Protein AF-A0A7R9T8A8-F1 (afdb_monomer_lite)

Foldseek 3Di:
DAEDEDQDQAQADAQPCVVPPPVVVVVVVVLVVQLVDDPSNLVVLVVVVVVVLVCLVVCVPPVQFDPVVSVVSVVLVVDPCSSVVVSVVVVVSPNRPRNVVCLVVLLVPVQVVLHAYEYEAECAEPPCHPVRSVSVQVSSVVSRNPHYHYHYHDHDYSCQCRRPPPCSNVVVVVRD

Structure (mmCIF, N/CA/C/O backbone):
data_AF-A0A7R9T8A8-F1
#
_entry.id   AF-A0A7R9T8A8-F1
#
loop_
_atom_site.group_PDB
_atom_site.id
_atom_site.type_symbol
_atom_site.label_atom_id
_atom_site.label_alt_id
_atom_site.label_comp_id
_atom_site.label_asym_id
_atom_site.label_entity_id
_atom_site.label_seq_id
_atom_site.pdbx_PDB_ins_code
_atom_site.Cartn_x
_atom_site.Cartn_y
_atom_site.Cartn_z
_atom_site.occupancy
_atom_site.B_iso_or_equiv
_atom_site.auth_seq_id
_atom_site.auth_comp_id
_atom_site.auth_asym_id
_atom_site.auth_atom_id
_atom_site.pdbx_PDB_model_num
ATOM 1 N N . PRO A 1 1 ? -17.158 16.730 3.093 1.00 48.12 1 PRO A N 1
ATOM 2 C CA . PRO A 1 1 ? -16.837 15.325 3.431 1.00 48.12 1 PRO A CA 1
ATOM 3 C C . PRO A 1 1 ? -15.677 14.851 2.553 1.00 48.12 1 PRO A C 1
ATOM 5 O O . PRO A 1 1 ? -15.810 14.826 1.334 1.00 48.12 1 PRO A O 1
ATOM 8 N N . THR A 1 2 ? -14.523 14.595 3.163 1.00 48.62 2 THR A N 1
ATOM 9 C CA . THR A 1 2 ? -13.331 14.115 2.453 1.00 48.62 2 THR A CA 1
ATOM 10 C C . THR A 1 2 ? -13.493 12.624 2.177 1.00 48.62 2 THR A C 1
ATOM 12 O O . THR A 1 2 ? -13.907 11.882 3.069 1.00 48.62 2 THR A O 1
ATOM 15 N N . LEU A 1 3 ? -13.202 12.203 0.947 1.00 44.00 3 LEU A N 1
ATOM 16 C CA . LEU A 1 3 ? -13.077 10.797 0.585 1.00 44.00 3 LEU A CA 1
ATOM 17 C C . LEU A 1 3 ? -11.621 10.382 0.803 1.00 44.00 3 LEU A C 1
ATOM 19 O O . LEU A 1 3 ? -10.720 10.975 0.211 1.00 44.00 3 LEU A O 1
ATOM 23 N N . ALA A 1 4 ? -11.387 9.401 1.669 1.00 50.34 4 ALA A N 1
ATOM 24 C CA . ALA A 1 4 ? -10.078 8.784 1.824 1.00 50.34 4 ALA A CA 1
ATOM 25 C C . ALA A 1 4 ? -10.055 7.462 1.050 1.00 50.34 4 ALA A C 1
ATOM 27 O O . ALA A 1 4 ? -10.827 6.546 1.343 1.00 50.34 4 ALA A O 1
ATOM 28 N N . LEU A 1 5 ? -9.165 7.380 0.063 1.00 43.91 5 LEU A N 1
ATOM 29 C CA . LEU A 1 5 ? -8.913 6.168 -0.705 1.00 43.91 5 LEU A CA 1
ATOM 30 C C . LEU A 1 5 ? -7.753 5.422 -0.065 1.00 43.91 5 LEU A C 1
ATOM 32 O O . LEU A 1 5 ? -6.646 5.955 0.027 1.00 43.91 5 LEU A O 1
ATOM 36 N N . VAL A 1 6 ? -8.004 4.192 0.377 1.00 50.72 6 VAL A N 1
ATOM 37 C CA . VAL A 1 6 ? -6.952 3.330 0.914 1.00 50.72 6 VAL A CA 1
ATOM 38 C C . VAL A 1 6 ? -6.742 2.170 -0.049 1.00 50.72 6 VAL A C 1
ATOM 40 O O . VAL A 1 6 ? -7.405 1.140 0.040 1.00 50.72 6 VAL A O 1
ATOM 43 N N . ALA A 1 7 ? -5.825 2.371 -0.996 1.00 36.84 7 ALA A N 1
ATOM 44 C CA . ALA A 1 7 ? -5.238 1.304 -1.801 1.00 36.84 7 ALA A CA 1
ATOM 45 C C . ALA A 1 7 ? -4.016 0.747 -1.043 1.00 36.84 7 ALA A C 1
ATOM 47 O O . ALA A 1 7 ? -3.280 1.514 -0.415 1.00 36.84 7 ALA A O 1
ATOM 48 N N . PRO A 1 8 ? -3.854 -0.579 -0.968 1.00 40.50 8 PRO A N 1
ATOM 49 C CA . PRO A 1 8 ? -3.466 -1.212 0.283 1.00 40.50 8 PRO A CA 1
ATOM 50 C C . PRO A 1 8 ? -1.968 -1.105 0.590 1.00 40.50 8 PRO A C 1
ATOM 52 O O . PRO A 1 8 ? -1.112 -1.539 -0.172 1.00 40.50 8 PRO A O 1
ATOM 55 N N . ALA A 1 9 ? -1.671 -0.602 1.788 1.00 38.16 9 ALA A N 1
ATOM 56 C CA . ALA A 1 9 ? -0.440 -0.879 2.525 1.00 38.16 9 ALA A CA 1
ATOM 57 C C . ALA A 1 9 ? -0.650 -0.595 4.022 1.00 38.16 9 ALA A C 1
ATOM 59 O O . ALA A 1 9 ? 0.099 0.165 4.618 1.00 38.16 9 ALA A O 1
ATOM 60 N N . ILE A 1 10 ? -1.691 -1.152 4.649 1.00 43.31 10 ILE A N 1
ATOM 61 C CA . ILE A 1 10 ? -1.829 -1.092 6.112 1.00 43.31 10 ILE A CA 1
ATOM 62 C C . ILE A 1 10 ? -1.957 -2.522 6.624 1.00 43.31 10 ILE A C 1
ATOM 64 O O . ILE A 1 10 ? -2.911 -3.221 6.295 1.00 43.31 10 ILE A O 1
ATOM 68 N N . PHE A 1 11 ? -0.978 -2.972 7.410 1.00 42.91 11 PHE A N 1
ATOM 69 C CA . PHE A 1 11 ? -1.077 -4.242 8.126 1.00 42.91 11 PHE A CA 1
ATOM 70 C C . PHE A 1 11 ? -1.991 -4.051 9.332 1.00 42.91 11 PHE A C 1
ATOM 72 O O . PHE A 1 11 ? -1.687 -3.277 10.240 1.00 42.91 11 PHE A O 1
ATOM 79 N N . VAL A 1 12 ? -3.116 -4.759 9.327 1.00 42.53 12 VAL A N 1
ATOM 80 C CA . VAL A 1 12 ? -4.137 -4.677 10.369 1.00 42.53 12 VAL A CA 1
ATOM 81 C C . VAL A 1 12 ? -4.319 -6.069 10.968 1.00 42.53 12 VAL A C 1
ATOM 83 O O . VAL A 1 12 ? -5.179 -6.841 10.569 1.00 42.53 12 VAL A O 1
ATOM 86 N N . GLY A 1 13 ? -3.422 -6.432 11.881 1.00 40.88 13 GLY A N 1
ATOM 87 C CA . GLY A 1 13 ? -3.379 -7.742 12.535 1.00 40.88 13 GLY A CA 1
ATOM 88 C C . GLY A 1 13 ? -2.246 -7.800 13.560 1.00 40.88 13 GLY A C 1
ATOM 89 O O . GLY A 1 13 ? -1.424 -6.886 13.587 1.00 40.88 13 GLY A O 1
ATOM 90 N N . GLY A 1 14 ? -2.241 -8.829 14.421 1.00 49.09 14 GLY A N 1
ATOM 91 C CA . GLY A 1 14 ? -1.189 -9.080 15.425 1.00 49.09 14 GLY A CA 1
ATOM 92 C C . GLY A 1 14 ? 0.208 -9.257 14.814 1.00 49.09 14 GLY A C 1
ATOM 93 O O . GLY A 1 14 ? 0.378 -9.024 13.621 1.00 49.09 14 GLY A O 1
ATOM 94 N N . ASP A 1 15 ? 1.199 -9.656 15.626 1.00 52.56 15 ASP A N 1
ATOM 95 C CA . ASP A 1 15 ? 2.617 -9.706 15.220 1.00 52.56 15 ASP A CA 1
ATOM 96 C C . ASP A 1 15 ? 2.773 -10.209 13.768 1.00 52.56 15 ASP A C 1
ATOM 98 O O . ASP A 1 15 ? 2.433 -11.363 13.495 1.00 52.56 15 ASP A O 1
ATOM 102 N N . PRO A 1 16 ? 3.263 -9.378 12.823 1.00 51.53 16 PRO A N 1
ATOM 103 C CA . PRO A 1 16 ? 3.420 -9.768 11.420 1.00 51.53 16 PRO A CA 1
ATOM 104 C C . PRO A 1 16 ? 4.384 -10.953 11.225 1.00 51.53 16 PRO A C 1
ATOM 106 O O . PRO A 1 16 ? 4.531 -11.449 10.107 1.00 51.53 16 PRO A O 1
ATOM 109 N N . LEU A 1 17 ? 5.046 -11.408 12.294 1.00 49.66 17 LEU A N 1
ATOM 110 C CA . LEU A 1 17 ? 5.889 -12.598 12.348 1.00 49.66 17 LEU A CA 1
ATOM 111 C C . LEU A 1 17 ? 5.181 -13.850 12.892 1.00 49.66 17 LEU A C 1
ATOM 113 O O . LEU A 1 17 ? 5.748 -14.943 12.816 1.00 49.66 17 LEU A O 1
ATOM 117 N N . ALA A 1 18 ? 3.955 -13.739 13.406 1.00 46.62 18 ALA A N 1
ATOM 118 C CA . ALA A 1 18 ? 3.194 -14.878 13.903 1.00 46.62 18 ALA A CA 1
ATOM 119 C C . ALA A 1 18 ? 2.904 -15.872 12.761 1.00 46.62 18 ALA A C 1
ATOM 121 O O . ALA A 1 18 ? 2.245 -15.547 11.775 1.00 46.62 18 ALA A O 1
ATOM 122 N N . GLY A 1 19 ? 3.426 -17.098 12.877 1.00 53.50 19 GLY A N 1
ATOM 123 C CA . GLY A 1 19 ? 3.281 -18.146 11.855 1.00 53.50 19 GLY A CA 1
ATOM 124 C C . GLY A 1 19 ? 4.257 -18.043 10.675 1.00 53.50 19 GLY A C 1
ATOM 125 O O . GLY A 1 19 ? 4.188 -18.852 9.749 1.00 53.50 19 GLY A O 1
ATOM 126 N N . VAL A 1 20 ? 5.192 -17.089 10.698 1.00 53.59 20 VAL A N 1
ATOM 127 C CA . VAL A 1 20 ? 6.240 -16.961 9.684 1.00 53.59 20 VAL A CA 1
ATOM 128 C C . VAL A 1 20 ? 7.394 -17.928 10.000 1.00 53.59 20 VAL A C 1
ATOM 130 O O . VAL A 1 20 ? 7.886 -17.927 11.128 1.00 53.59 20 VAL A O 1
ATOM 133 N N . PRO A 1 21 ? 7.875 -18.740 9.032 1.00 56.84 21 PRO A N 1
ATOM 134 C CA . PRO A 1 21 ? 9.066 -19.568 9.220 1.00 56.84 21 PRO A CA 1
ATOM 135 C C . PRO A 1 21 ? 10.254 -18.758 9.756 1.00 56.84 21 PRO A C 1
ATOM 137 O O . PRO A 1 21 ? 10.474 -17.620 9.333 1.00 56.84 21 PRO A O 1
ATOM 140 N N . LEU A 1 22 ? 11.021 -19.337 10.686 1.00 54.59 22 LEU A N 1
ATOM 141 C CA . LEU A 1 22 ? 12.092 -18.646 11.421 1.00 54.59 22 LEU A CA 1
ATOM 142 C C . LEU A 1 22 ? 13.084 -17.923 10.495 1.00 54.59 22 LEU A C 1
ATOM 144 O O . LEU A 1 22 ? 13.511 -16.810 10.789 1.00 54.59 22 LEU A O 1
ATOM 148 N N . ASP A 1 23 ? 13.420 -18.511 9.349 1.00 46.75 23 ASP A N 1
ATOM 149 C CA . ASP A 1 23 ? 14.308 -17.909 8.355 1.00 46.75 23 ASP A CA 1
ATOM 150 C C . ASP A 1 23 ? 13.732 -16.614 7.757 1.00 46.75 23 ASP A C 1
ATOM 152 O O . ASP A 1 23 ? 14.460 -15.639 7.554 1.00 46.75 23 ASP A O 1
ATOM 156 N N . ARG A 1 24 ? 12.419 -16.566 7.514 1.00 49.81 24 ARG A N 1
ATOM 157 C CA . ARG A 1 24 ? 11.726 -15.378 7.007 1.00 49.81 24 ARG A CA 1
ATOM 158 C C . ARG A 1 24 ? 11.560 -14.330 8.111 1.00 49.81 24 ARG A C 1
ATOM 160 O O . ARG A 1 24 ? 11.742 -13.146 7.828 1.00 49.81 24 ARG A O 1
ATOM 167 N N . ALA A 1 25 ? 11.327 -14.746 9.357 1.00 51.44 25 ALA A N 1
ATOM 168 C CA . ALA A 1 25 ? 11.282 -13.844 10.508 1.00 51.44 25 ALA A CA 1
ATOM 169 C C . ALA A 1 25 ? 12.642 -13.173 10.771 1.00 51.44 25 ALA A C 1
ATOM 171 O O . ALA A 1 25 ? 12.713 -11.957 10.943 1.00 51.44 25 ALA A O 1
ATOM 172 N N . LEU A 1 26 ? 13.740 -13.933 10.696 1.00 50.34 26 LEU A N 1
ATOM 173 C CA . LEU A 1 26 ? 15.103 -13.408 10.826 1.00 50.34 26 LEU A CA 1
ATOM 174 C C . LEU A 1 26 ? 15.469 -12.456 9.683 1.00 50.34 26 LEU A C 1
ATOM 176 O O . LEU A 1 26 ? 16.054 -11.403 9.927 1.00 50.34 26 LEU A O 1
ATOM 180 N N . ARG A 1 27 ? 15.090 -12.774 8.437 1.00 57.38 27 ARG A N 1
ATOM 181 C CA . ARG A 1 27 ? 15.280 -11.866 7.289 1.00 57.38 27 ARG A CA 1
ATOM 182 C C . ARG A 1 27 ? 14.517 -10.557 7.465 1.00 5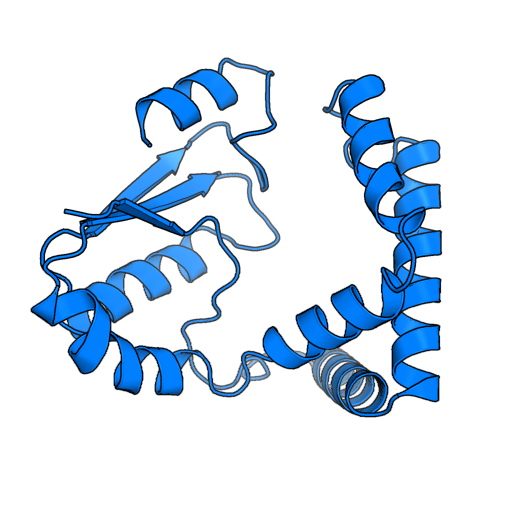7.38 27 ARG A C 1
ATOM 184 O O . ARG A 1 27 ? 15.045 -9.504 7.119 1.00 57.38 27 ARG A O 1
ATOM 191 N N . PHE A 1 28 ? 13.305 -10.614 8.010 1.00 64.44 28 PHE A N 1
ATOM 192 C CA . PHE A 1 28 ? 12.504 -9.427 8.286 1.00 64.44 28 PHE A CA 1
ATOM 193 C C . PHE A 1 28 ? 13.090 -8.588 9.430 1.00 64.44 28 PHE A C 1
ATOM 195 O O . PHE A 1 28 ? 13.222 -7.373 9.289 1.00 64.44 28 PHE A O 1
ATOM 202 N N . ALA A 1 29 ? 13.523 -9.222 10.524 1.00 61.69 29 ALA A N 1
ATOM 203 C CA . ALA A 1 29 ? 14.216 -8.549 11.622 1.00 61.69 29 ALA A CA 1
ATOM 204 C C . ALA A 1 29 ? 15.528 -7.894 11.154 1.00 61.69 29 ALA A C 1
ATOM 206 O O . ALA A 1 29 ? 15.809 -6.746 11.493 1.00 61.69 29 ALA A O 1
ATOM 207 N N . TRP A 1 30 ? 16.294 -8.588 10.309 1.00 64.56 30 TRP A N 1
ATOM 208 C CA . TRP A 1 30 ? 17.510 -8.060 9.695 1.00 64.56 30 TRP A CA 1
ATOM 209 C C . TRP A 1 30 ? 17.225 -6.874 8.771 1.00 64.56 30 TRP A C 1
ATOM 211 O O . TRP A 1 30 ? 17.886 -5.844 8.867 1.00 64.56 30 TRP A O 1
ATOM 221 N N . PHE A 1 31 ? 16.202 -6.978 7.920 1.00 73.44 31 PHE A N 1
ATOM 222 C CA . PHE A 1 31 ? 15.744 -5.862 7.094 1.00 73.44 31 PHE A CA 1
ATOM 223 C C . PHE A 1 31 ? 15.382 -4.647 7.958 1.00 73.44 31 PHE A C 1
ATOM 225 O O . PHE A 1 31 ? 15.866 -3.552 7.680 1.00 73.44 31 PHE A O 1
ATOM 232 N N . ARG A 1 32 ? 14.614 -4.845 9.041 1.00 72.12 32 ARG A N 1
ATOM 233 C CA . ARG A 1 32 ? 14.257 -3.785 9.999 1.00 72.12 32 ARG A CA 1
ATOM 234 C C . ARG A 1 32 ? 15.477 -3.130 10.637 1.00 72.12 32 ARG A C 1
ATOM 236 O O . ARG A 1 32 ? 15.544 -1.906 10.696 1.00 72.12 32 ARG A O 1
ATOM 243 N N . PHE A 1 33 ? 16.445 -3.932 11.072 1.00 69.94 33 PHE A N 1
ATOM 244 C CA . PHE A 1 33 ? 17.699 -3.429 11.624 1.00 69.94 33 PHE A CA 1
ATOM 245 C C . PHE A 1 33 ? 18.483 -2.591 10.605 1.00 69.94 33 PHE A C 1
ATOM 247 O 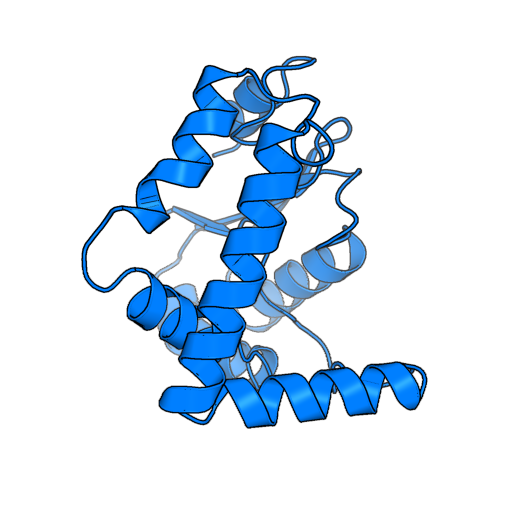O . PHE A 1 33 ? 19.036 -1.555 10.952 1.00 69.94 33 PHE A O 1
ATOM 254 N N . LEU A 1 34 ? 18.516 -3.005 9.337 1.00 67.50 34 LEU A N 1
ATOM 255 C CA . LEU A 1 34 ? 19.221 -2.257 8.300 1.00 67.50 34 LEU A CA 1
ATOM 256 C C . LEU A 1 34 ? 18.539 -0.926 7.979 1.00 67.50 34 LEU A C 1
ATOM 258 O O . LEU A 1 34 ? 19.227 0.086 7.886 1.00 67.50 34 LEU A O 1
ATOM 262 N N . ILE A 1 35 ? 17.209 -0.902 7.833 1.00 78.00 35 ILE A N 1
ATOM 263 C CA . ILE A 1 35 ? 16.492 0.341 7.514 1.00 78.00 35 ILE A CA 1
ATOM 264 C C . ILE A 1 35 ? 16.453 1.325 8.687 1.00 78.00 35 ILE A C 1
ATOM 266 O O . ILE A 1 35 ? 16.263 2.513 8.451 1.00 78.00 35 ILE A O 1
ATOM 270 N N . SER A 1 36 ? 16.654 0.891 9.937 1.00 71.62 36 SER A N 1
ATOM 271 C CA . SER A 1 36 ? 16.742 1.811 11.083 1.00 71.62 36 SER A CA 1
ATOM 272 C C . SER A 1 36 ? 18.058 2.593 11.133 1.00 71.62 36 SER A C 1
ATOM 274 O O . SER A 1 36 ? 18.148 3.584 11.850 1.00 71.62 36 SER A O 1
ATOM 276 N N . GLN A 1 37 ? 19.057 2.198 10.340 1.00 78.19 37 GLN A N 1
ATOM 277 C CA . GLN A 1 37 ? 20.350 2.875 10.240 1.00 78.19 37 GLN A CA 1
ATOM 278 C C . GLN A 1 37 ? 20.432 3.680 8.941 1.00 78.19 37 GLN A C 1
ATOM 280 O O . GLN A 1 37 ? 19.950 3.224 7.907 1.00 78.19 37 GLN A O 1
ATOM 285 N N . ASP A 1 38 ? 21.041 4.867 8.961 1.00 83.81 38 ASP A N 1
ATOM 286 C CA . ASP A 1 38 ? 21.080 5.735 7.774 1.00 83.81 38 ASP A CA 1
ATOM 287 C C . ASP A 1 38 ? 21.937 5.135 6.651 1.00 83.81 38 ASP A C 1
ATOM 289 O O . ASP A 1 38 ? 21.414 4.762 5.604 1.00 83.81 38 ASP A O 1
ATOM 293 N N . GLY A 1 39 ? 23.245 4.961 6.867 1.00 87.12 39 GLY A N 1
ATOM 294 C CA . GLY A 1 39 ? 24.160 4.444 5.837 1.00 87.12 39 GLY A CA 1
ATOM 295 C C . GLY A 1 39 ? 23.765 3.059 5.289 1.00 87.12 39 GLY A C 1
ATOM 296 O O . GLY A 1 39 ? 23.563 2.914 4.078 1.00 87.12 39 GLY A O 1
ATOM 297 N N . PRO A 1 40 ? 23.623 2.027 6.144 1.00 80.12 40 PRO A N 1
ATOM 298 C CA . PRO A 1 40 ? 23.163 0.702 5.724 1.00 80.12 40 PRO A CA 1
ATOM 299 C C . PRO A 1 40 ? 21.761 0.705 5.096 1.00 80.12 40 PRO A C 1
ATOM 301 O O . PRO A 1 40 ? 21.549 0.021 4.091 1.00 80.12 40 PRO A O 1
ATOM 304 N N . GLY A 1 41 ? 20.827 1.496 5.632 1.00 79.94 41 GLY A N 1
ATOM 305 C CA . GLY A 1 41 ? 19.466 1.618 5.113 1.00 79.94 41 GLY A CA 1
ATOM 306 C C . GLY A 1 41 ? 19.429 2.221 3.713 1.00 79.94 41 GLY A C 1
ATOM 307 O O . GLY A 1 41 ? 18.792 1.658 2.822 1.00 79.94 41 GLY A O 1
ATOM 308 N N . LEU A 1 42 ? 20.186 3.296 3.472 1.00 86.56 42 LEU A N 1
ATOM 309 C CA . LEU A 1 42 ? 20.318 3.908 2.147 1.00 86.56 42 LEU A CA 1
ATOM 310 C C . LEU A 1 42 ? 20.908 2.926 1.131 1.00 86.56 42 LEU A C 1
ATOM 312 O O . LEU A 1 42 ? 20.409 2.810 0.012 1.00 86.56 42 LEU A O 1
ATOM 316 N N . ASN A 1 43 ? 21.934 2.162 1.512 1.00 83.50 43 ASN A N 1
ATOM 317 C CA . ASN A 1 43 ? 22.516 1.145 0.632 1.00 83.50 43 ASN A CA 1
ATOM 318 C C . ASN A 1 43 ? 21.513 0.037 0.286 1.00 83.50 43 ASN A C 1
ATOM 320 O O . ASN A 1 43 ? 21.457 -0.411 -0.864 1.00 83.50 43 ASN A O 1
ATOM 324 N N . LEU A 1 44 ? 20.694 -0.377 1.255 1.00 80.12 44 LEU A N 1
ATOM 325 C CA . LEU A 1 44 ? 19.635 -1.353 1.034 1.00 80.12 44 LEU A CA 1
ATOM 326 C C . LEU A 1 44 ? 18.569 -0.820 0.067 1.00 80.12 44 LEU A C 1
ATOM 328 O O . LEU A 1 44 ? 18.218 -1.522 -0.885 1.00 80.12 44 LEU A O 1
ATOM 332 N N . VAL A 1 45 ? 18.098 0.415 0.270 1.00 82.94 45 VAL A N 1
ATOM 333 C CA . VAL A 1 45 ? 17.122 1.090 -0.601 1.00 82.94 45 VAL A CA 1
ATOM 334 C C . VAL A 1 45 ? 17.653 1.187 -2.027 1.00 82.94 45 VAL A C 1
ATOM 336 O O . VAL A 1 45 ? 17.011 0.709 -2.963 1.00 82.94 45 VAL A O 1
ATOM 339 N N . ARG A 1 46 ? 18.875 1.707 -2.188 1.00 84.75 46 ARG A N 1
ATOM 340 C CA . ARG A 1 46 ? 19.547 1.832 -3.488 1.00 84.75 46 ARG A CA 1
ATOM 341 C C . ARG A 1 46 ? 19.678 0.485 -4.189 1.00 84.75 46 ARG A C 1
ATOM 343 O O . ARG A 1 46 ? 19.378 0.371 -5.375 1.00 84.75 46 ARG A O 1
ATOM 350 N N . GLY A 1 47 ? 20.102 -0.549 -3.464 1.00 81.44 47 GLY A N 1
ATOM 351 C CA . GLY A 1 47 ? 20.227 -1.902 -4.002 1.00 81.44 47 GLY A CA 1
ATOM 352 C C . GLY A 1 47 ? 18.882 -2.514 -4.402 1.00 81.44 47 GLY A C 1
ATOM 353 O O . GLY A 1 47 ? 18.797 -3.171 -5.439 1.00 81.44 47 GLY A O 1
ATOM 354 N N . SER A 1 48 ? 17.833 -2.296 -3.603 1.00 80.62 48 SER A N 1
ATOM 355 C CA . SER A 1 48 ? 16.473 -2.764 -3.896 1.00 80.62 48 SER A CA 1
ATOM 356 C C . SER A 1 48 ? 15.928 -2.128 -5.169 1.00 80.62 48 SER A C 1
ATOM 358 O O . SER A 1 48 ? 15.507 -2.836 -6.083 1.00 80.62 48 SER A O 1
ATOM 360 N N . VAL A 1 49 ? 16.038 -0.805 -5.270 1.00 82.62 49 VAL A N 1
ATOM 361 C CA . VAL A 1 49 ? 15.575 -0.051 -6.433 1.00 82.62 49 VAL A CA 1
ATOM 362 C C . VAL A 1 49 ? 16.355 -0.420 -7.687 1.00 82.62 49 VAL A C 1
ATOM 364 O O . VAL A 1 49 ? 15.732 -0.683 -8.705 1.00 82.62 49 VAL A O 1
ATOM 367 N N . ARG A 1 50 ? 17.687 -0.560 -7.632 1.00 82.12 50 ARG A N 1
ATOM 368 C CA . ARG A 1 50 ? 18.470 -1.033 -8.793 1.00 82.12 50 ARG A CA 1
ATOM 369 C C . ARG A 1 50 ? 17.977 -2.382 -9.320 1.00 82.12 50 ARG A C 1
ATOM 371 O O . ARG A 1 50 ? 17.859 -2.553 -10.527 1.00 82.12 50 ARG A O 1
ATOM 378 N N . ARG A 1 51 ? 17.667 -3.330 -8.428 1.00 81.38 51 ARG A N 1
ATOM 379 C CA . ARG A 1 51 ? 17.118 -4.638 -8.825 1.00 81.38 51 ARG A CA 1
ATOM 380 C C . ARG A 1 51 ? 15.714 -4.523 -9.412 1.00 81.38 51 ARG A C 1
ATOM 382 O O . ARG A 1 51 ? 15.414 -5.228 -10.368 1.00 81.38 51 ARG A O 1
ATOM 389 N N . GLN A 1 52 ? 14.867 -3.661 -8.850 1.00 79.44 52 GLN A N 1
ATOM 390 C CA . GLN A 1 52 ? 13.528 -3.419 -9.388 1.00 79.44 52 GLN A CA 1
ATOM 391 C C . GLN A 1 52 ? 13.584 -2.751 -10.762 1.00 79.44 52 GLN A C 1
ATOM 393 O O . GLN A 1 52 ? 12.904 -3.217 -11.665 1.00 79.44 52 GLN A O 1
ATOM 398 N N . LEU A 1 53 ? 14.430 -1.735 -10.947 1.00 81.56 53 LEU A N 1
ATOM 399 C CA . LEU A 1 53 ? 14.640 -1.085 -12.241 1.00 81.56 53 LEU A CA 1
ATOM 400 C C . LEU A 1 53 ? 15.113 -2.086 -13.294 1.00 81.56 53 LEU A C 1
ATOM 402 O O . LEU A 1 53 ? 14.493 -2.173 -14.345 1.00 81.56 53 LEU A O 1
ATOM 406 N N . ALA A 1 54 ? 16.114 -2.912 -12.974 1.00 81.62 54 ALA A N 1
ATOM 407 C CA . ALA A 1 54 ? 16.565 -3.970 -13.877 1.00 81.62 54 ALA A CA 1
ATOM 408 C C . ALA A 1 54 ? 15.428 -4.949 -14.228 1.00 81.62 54 ALA A C 1
ATOM 410 O O . ALA A 1 54 ? 15.245 -5.301 -15.386 1.00 81.62 54 ALA A O 1
ATOM 411 N N . ALA A 1 55 ? 14.603 -5.348 -13.253 1.00 79.06 55 ALA A N 1
ATOM 412 C CA . ALA A 1 55 ? 13.462 -6.228 -13.509 1.00 79.06 55 ALA A CA 1
ATOM 413 C C . ALA A 1 55 ? 12.353 -5.569 -14.355 1.00 79.06 55 ALA A C 1
ATOM 415 O O . ALA A 1 55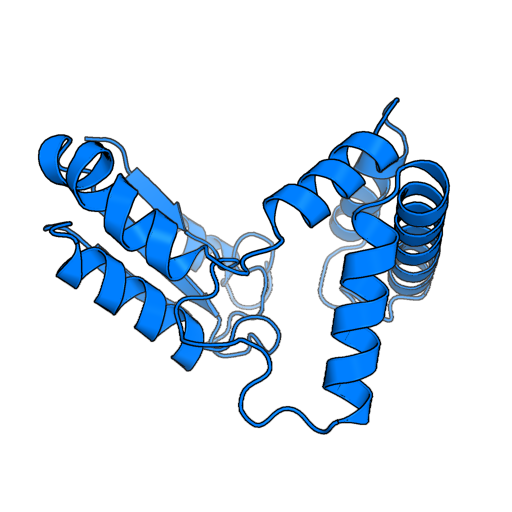 ? 11.668 -6.270 -15.099 1.00 79.06 55 ALA A O 1
ATOM 416 N N . ILE A 1 56 ? 12.167 -4.249 -14.247 1.00 79.12 56 ILE A N 1
ATOM 417 C CA . ILE A 1 56 ? 11.241 -3.471 -15.084 1.00 79.12 56 ILE A CA 1
ATOM 418 C C . ILE A 1 56 ? 11.790 -3.350 -16.512 1.00 79.12 56 ILE A C 1
ATOM 420 O O . ILE A 1 56 ? 11.048 -3.574 -17.466 1.00 79.12 56 ILE A O 1
ATOM 424 N N . GLU A 1 57 ? 13.080 -3.040 -16.664 1.00 78.50 57 GLU A N 1
ATOM 425 C CA . GLU A 1 57 ? 13.768 -2.939 -17.961 1.00 78.50 57 GLU A CA 1
ATOM 426 C C . GLU A 1 57 ? 13.778 -4.278 -18.709 1.00 78.50 57 GLU A C 1
ATOM 428 O O . GLU A 1 57 ? 13.531 -4.323 -19.911 1.00 78.50 57 GLU A O 1
ATOM 433 N N . GLU A 1 58 ? 13.980 -5.382 -17.991 1.00 79.50 58 GLU A N 1
ATOM 434 C CA . GLU A 1 58 ? 13.920 -6.746 -18.528 1.00 79.50 58 GLU A CA 1
ATOM 435 C C . GLU A 1 58 ? 12.481 -7.252 -18.752 1.00 79.50 58 GLU A C 1
ATOM 437 O O . GLU A 1 58 ? 12.286 -8.390 -19.179 1.00 79.50 58 GLU A O 1
ATOM 442 N N . GLY A 1 59 ? 11.457 -6.455 -18.422 1.00 71.25 59 GLY A N 1
ATOM 443 C CA . GLY A 1 59 ? 10.048 -6.829 -18.572 1.00 71.25 59 GLY A CA 1
ATOM 444 C C . GLY A 1 59 ? 9.590 -7.973 -17.660 1.00 71.25 59 GLY A C 1
ATOM 445 O O . GLY A 1 59 ? 8.542 -8.564 -17.904 1.00 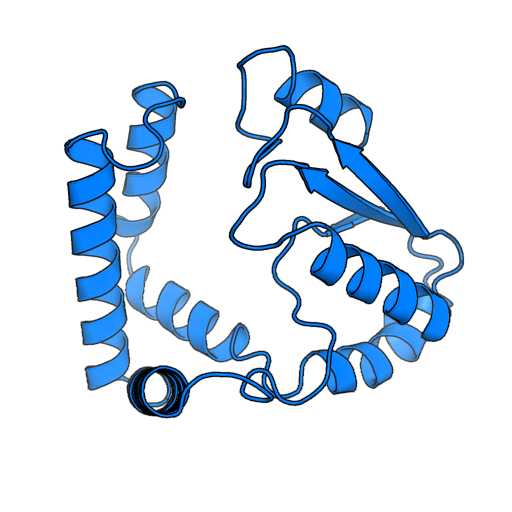71.25 59 GLY A O 1
ATOM 446 N N . ARG A 1 60 ? 10.349 -8.305 -16.606 1.00 77.81 60 ARG A N 1
ATOM 447 C CA . ARG A 1 60 ? 9.975 -9.324 -15.606 1.00 77.81 60 ARG A CA 1
ATOM 448 C C . ARG A 1 60 ? 8.933 -8.813 -14.614 1.00 77.81 60 ARG A C 1
ATOM 450 O O . ARG A 1 60 ? 8.112 -9.592 -14.135 1.00 77.81 60 ARG A O 1
ATOM 457 N N . THR A 1 61 ? 8.960 -7.517 -14.320 1.00 71.44 61 THR A N 1
ATOM 458 C CA . THR A 1 61 ? 7.987 -6.827 -13.463 1.00 71.44 61 THR A CA 1
ATOM 459 C C . THR A 1 61 ? 7.171 -5.860 -14.314 1.00 71.44 61 THR A C 1
ATOM 461 O O . THR A 1 61 ? 7.718 -5.219 -15.209 1.00 71.44 61 THR A O 1
ATOM 464 N N . TYR A 1 62 ? 5.868 -5.745 -14.039 1.00 71.88 62 TYR A N 1
ATOM 465 C CA . TYR A 1 62 ? 4.945 -4.887 -14.799 1.00 71.88 62 TYR A CA 1
ATOM 466 C C . TYR A 1 62 ? 4.899 -5.203 -16.303 1.00 71.88 62 TYR A C 1
ATOM 468 O O . TYR A 1 62 ? 4.692 -4.321 -17.138 1.00 71.88 62 TYR A O 1
ATOM 476 N N . ALA A 1 63 ? 5.086 -6.475 -16.667 1.00 75.88 63 ALA A N 1
ATOM 477 C CA . ALA A 1 63 ? 5.053 -6.935 -18.057 1.00 75.88 63 ALA A CA 1
ATOM 478 C C . ALA A 1 63 ? 3.742 -6.562 -18.775 1.00 75.88 63 ALA A C 1
ATOM 480 O O . ALA A 1 63 ? 3.741 -6.310 -19.977 1.00 75.88 63 ALA A O 1
ATOM 481 N N . ASN A 1 64 ? 2.645 -6.503 -18.016 1.00 73.56 64 ASN A N 1
ATOM 482 C CA . ASN A 1 64 ? 1.300 -6.150 -18.458 1.00 73.56 64 ASN A CA 1
ATOM 483 C C . ASN A 1 64 ? 1.052 -4.638 -18.600 1.00 73.56 64 ASN A C 1
ATOM 485 O O . ASN A 1 64 ? 0.013 -4.266 -19.134 1.00 73.56 64 ASN A O 1
ATOM 489 N N . LEU A 1 65 ? 1.960 -3.779 -18.126 1.00 75.56 65 LEU A N 1
ATOM 490 C CA . LEU A 1 65 ? 1.851 -2.328 -18.293 1.00 75.56 65 LEU A CA 1
ATOM 491 C C . LEU A 1 65 ? 2.506 -1.888 -19.607 1.00 75.56 65 LEU A C 1
ATOM 493 O O . LEU A 1 65 ? 3.444 -2.527 -20.096 1.00 75.56 65 LEU A O 1
ATOM 497 N N . SER A 1 66 ? 2.042 -0.768 -20.164 1.00 78.19 66 SER A N 1
ATOM 498 C CA . SER A 1 66 ? 2.664 -0.162 -21.344 1.00 78.19 66 SER A CA 1
ATOM 499 C C . SER A 1 66 ? 4.109 0.271 -21.056 1.00 78.19 66 SER A C 1
ATOM 501 O O . SER A 1 66 ? 4.506 0.505 -19.910 1.00 78.19 66 SER A O 1
ATOM 503 N N . GLU A 1 67 ? 4.935 0.382 -22.099 1.00 77.62 67 GLU A N 1
ATOM 504 C CA . GLU A 1 67 ? 6.342 0.780 -21.950 1.00 77.62 67 GLU A CA 1
ATOM 505 C C . GLU A 1 67 ? 6.492 2.177 -21.327 1.00 77.62 67 GLU A C 1
ATOM 507 O O . GLU A 1 67 ? 7.381 2.399 -20.503 1.00 77.62 67 GLU A O 1
ATOM 512 N N . ASP A 1 68 ? 5.601 3.105 -21.672 1.00 77.94 68 ASP A N 1
ATOM 513 C CA . ASP A 1 68 ? 5.625 4.466 -21.139 1.00 77.94 68 ASP A CA 1
ATOM 514 C C . ASP A 1 68 ? 5.273 4.510 -19.650 1.00 77.94 68 ASP A C 1
ATOM 516 O O . ASP A 1 68 ? 5.963 5.193 -18.885 1.00 77.94 68 ASP A O 1
ATOM 520 N N . VAL A 1 69 ? 4.288 3.716 -19.218 1.00 73.75 69 VAL A N 1
ATOM 521 C CA . VAL A 1 69 ? 3.943 3.552 -17.798 1.00 73.75 69 VAL A CA 1
ATOM 522 C C . VAL A 1 69 ? 5.102 2.893 -17.044 1.00 73.75 69 VAL A C 1
ATOM 524 O O . VAL A 1 69 ? 5.539 3.408 -16.015 1.00 73.75 69 VAL A O 1
ATOM 527 N N . ARG A 1 70 ? 5.716 1.834 -17.593 1.00 76.50 70 ARG A N 1
ATOM 528 C CA . ARG A 1 70 ? 6.918 1.212 -17.000 1.00 76.50 70 ARG A CA 1
ATOM 529 C C . ARG A 1 70 ? 8.071 2.202 -16.830 1.00 76.50 70 ARG A C 1
ATOM 531 O O . ARG A 1 70 ? 8.697 2.241 -15.771 1.00 76.50 70 ARG A O 1
ATOM 538 N N . ARG A 1 71 ? 8.346 3.038 -17.838 1.00 73.88 71 ARG A N 1
ATOM 539 C CA . ARG A 1 71 ? 9.392 4.076 -17.759 1.00 73.88 71 ARG A CA 1
ATOM 540 C C . ARG A 1 71 ? 9.079 5.150 -16.723 1.00 73.88 71 ARG A C 1
ATOM 542 O O . ARG A 1 71 ? 10.013 5.718 -16.151 1.00 73.88 71 ARG A O 1
ATOM 549 N N . ALA A 1 72 ? 7.806 5.441 -16.465 1.00 75.44 72 ALA A N 1
ATOM 550 C CA . ALA A 1 72 ? 7.410 6.397 -15.437 1.00 75.44 72 ALA A CA 1
ATOM 551 C C . ALA A 1 72 ? 7.825 5.933 -14.029 1.00 75.44 72 ALA A C 1
ATOM 553 O O . ALA A 1 72 ? 8.319 6.757 -13.260 1.00 75.44 72 ALA A O 1
ATOM 554 N N . TYR A 1 73 ? 7.771 4.630 -13.729 1.00 68.81 73 TYR A N 1
ATOM 555 C CA . TYR A 1 73 ? 8.234 4.072 -12.446 1.00 68.81 73 TYR A CA 1
ATOM 556 C C . TYR A 1 73 ? 9.734 4.257 -12.181 1.00 68.81 73 TYR A C 1
ATOM 558 O O . TYR A 1 73 ? 10.161 4.245 -11.029 1.00 68.81 73 TYR A O 1
ATOM 566 N N . ALA A 1 74 ? 10.537 4.481 -13.223 1.00 70.62 74 ALA A N 1
ATOM 567 C CA . ALA A 1 74 ? 11.962 4.778 -13.096 1.00 70.62 74 ALA A CA 1
ATOM 568 C C . ALA A 1 74 ? 12.270 6.275 -12.908 1.00 70.62 74 ALA A C 1
ATOM 570 O O . ALA A 1 74 ? 13.418 6.654 -12.683 1.00 70.62 74 ALA A O 1
ATOM 571 N N . ARG A 1 75 ? 11.277 7.166 -13.036 1.00 67.94 75 ARG A N 1
ATOM 572 C CA . ARG A 1 75 ? 11.487 8.619 -12.905 1.00 67.94 75 ARG A CA 1
ATOM 573 C C . ARG A 1 75 ? 11.755 9.081 -11.468 1.00 67.94 75 ARG A C 1
ATOM 575 O O . ARG A 1 75 ? 12.643 9.917 -11.316 1.00 67.94 75 ARG A O 1
ATOM 582 N N . PRO A 1 76 ? 11.077 8.563 -10.423 1.00 65.38 76 PRO A N 1
ATOM 583 C CA . PRO A 1 76 ? 11.310 9.006 -9.048 1.00 65.38 76 PRO A CA 1
ATOM 584 C C . PRO A 1 76 ? 12.759 8.828 -8.584 1.00 65.38 76 PRO A C 1
ATOM 586 O O . PRO A 1 76 ? 13.251 9.629 -7.801 1.00 65.38 76 PRO A O 1
ATOM 589 N N . THR A 1 77 ? 13.489 7.854 -9.134 1.00 69.88 77 THR A N 1
ATOM 590 C CA . THR A 1 77 ? 14.898 7.587 -8.796 1.00 69.88 77 THR A CA 1
ATOM 591 C C . THR A 1 77 ? 15.879 8.587 -9.421 1.00 69.88 77 THR A C 1
ATOM 593 O O . THR A 1 77 ? 17.092 8.420 -9.301 1.00 69.88 77 THR A O 1
ATOM 596 N N . LYS A 1 78 ? 15.368 9.588 -10.150 1.00 73.56 78 LYS A N 1
ATOM 597 C CA . LYS A 1 78 ? 16.135 10.682 -10.762 1.00 73.56 78 LYS A CA 1
ATOM 598 C C . LYS A 1 78 ? 15.997 12.004 -9.999 1.00 73.56 78 LYS A C 1
ATOM 600 O O . LYS A 1 78 ? 16.697 12.953 -10.338 1.00 73.56 78 LYS A O 1
ATOM 605 N N . ALA A 1 79 ? 15.099 12.081 -9.015 1.00 78.06 79 ALA A N 1
ATOM 606 C CA . ALA A 1 79 ? 14.955 13.249 -8.149 1.00 78.06 79 ALA A CA 1
ATOM 607 C C . ALA A 1 79 ? 16.049 13.263 -7.070 1.00 78.06 79 ALA A C 1
ATOM 609 O O . ALA A 1 79 ? 16.483 12.208 -6.622 1.00 78.06 79 ALA A O 1
ATOM 610 N N . GLU A 1 80 ? 16.495 14.435 -6.628 1.00 80.06 80 GLU A N 1
ATOM 611 C CA . GLU A 1 80 ? 17.428 14.536 -5.499 1.00 80.06 80 GLU A CA 1
ATOM 612 C C . GLU A 1 80 ? 16.772 14.020 -4.201 1.00 80.06 80 GLU A C 1
ATOM 614 O O . GLU A 1 80 ? 15.587 14.257 -3.969 1.00 80.06 80 GLU A O 1
ATOM 619 N N . GLY A 1 81 ? 17.514 13.264 -3.382 1.00 81.06 81 GLY A N 1
ATOM 620 C CA . GLY A 1 81 ? 17.018 12.716 -2.108 1.00 81.06 81 GLY A CA 1
ATOM 621 C C . GLY A 1 81 ? 15.970 11.596 -2.224 1.00 81.06 81 GLY A C 1
ATOM 622 O O . GLY A 1 81 ? 15.312 11.260 -1.239 1.00 81.06 81 GLY A O 1
ATOM 623 N N . TRP A 1 82 ? 15.785 10.998 -3.407 1.00 84.31 82 TRP A N 1
ATOM 624 C CA . TRP A 1 82 ? 14.796 9.930 -3.625 1.00 84.31 82 TRP A CA 1
ATOM 625 C C . TRP A 1 82 ? 14.992 8.714 -2.705 1.00 84.31 82 TRP A C 1
ATOM 627 O O . TRP A 1 82 ? 14.032 8.067 -2.287 1.00 84.31 82 TRP A O 1
ATOM 637 N N . ASP A 1 83 ? 16.243 8.386 -2.404 1.00 83.50 83 ASP A N 1
ATOM 638 C CA . ASP A 1 83 ? 16.656 7.254 -1.584 1.00 83.50 83 ASP A CA 1
ATOM 639 C C . ASP A 1 83 ? 16.441 7.524 -0.098 1.00 83.50 83 ASP A C 1
ATOM 641 O O . ASP A 1 83 ? 16.002 6.630 0.624 1.00 83.50 83 ASP A O 1
ATOM 645 N N . GLU A 1 84 ? 16.670 8.758 0.343 1.00 85.56 84 GLU A N 1
ATOM 646 C CA . GLU A 1 84 ? 16.303 9.229 1.677 1.00 85.56 84 GLU A CA 1
ATOM 647 C C . GLU A 1 84 ? 14.783 9.213 1.863 1.00 85.56 84 GLU A C 1
ATOM 649 O O . GLU A 1 84 ? 14.295 8.632 2.831 1.00 85.56 84 GLU A O 1
ATOM 654 N N . GLY A 1 85 ? 14.017 9.754 0.912 1.00 79.88 85 GLY A N 1
ATOM 655 C CA . GLY A 1 85 ? 12.551 9.735 0.956 1.00 79.88 85 GLY A CA 1
ATOM 656 C C . GLY A 1 85 ? 11.975 8.315 0.986 1.00 79.88 85 GLY A C 1
ATOM 657 O O . GLY A 1 85 ? 11.059 8.020 1.759 1.00 79.88 85 GLY A O 1
ATOM 658 N N . LEU A 1 86 ? 12.549 7.397 0.205 1.00 80.19 86 LEU A N 1
ATOM 659 C CA . LEU A 1 86 ? 12.145 5.992 0.206 1.00 80.19 86 LEU A CA 1
ATOM 660 C C . LEU A 1 86 ? 12.592 5.254 1.480 1.00 80.19 86 LEU A C 1
ATOM 662 O O . LEU A 1 86 ? 11.839 4.434 2.003 1.00 80.19 86 LEU A O 1
ATOM 666 N N . LEU A 1 87 ? 13.765 5.571 2.036 1.00 79.69 87 LEU A N 1
ATOM 667 C CA . LEU A 1 87 ? 14.193 5.050 3.337 1.00 79.69 87 LEU A CA 1
ATOM 668 C C . LEU A 1 87 ? 13.244 5.498 4.450 1.00 79.69 87 LEU A C 1
ATOM 670 O O . LEU A 1 87 ? 12.813 4.674 5.257 1.00 79.69 87 LEU A O 1
ATOM 674 N N . GLN A 1 88 ? 12.873 6.779 4.469 1.00 76.38 88 GLN A N 1
ATOM 675 C CA . GLN A 1 88 ? 11.883 7.297 5.410 1.00 76.38 88 GLN A CA 1
ATOM 676 C C . GLN A 1 88 ? 10.515 6.654 5.187 1.00 76.38 88 GLN A C 1
ATOM 678 O O . GLN A 1 88 ? 9.838 6.340 6.158 1.00 76.38 88 GLN A O 1
ATOM 683 N N . SER A 1 89 ? 10.144 6.348 3.942 1.00 72.50 89 SER A N 1
ATOM 684 C CA . SER A 1 89 ? 8.921 5.596 3.639 1.00 72.50 89 SER A CA 1
ATOM 685 C C . SER A 1 89 ? 8.976 4.155 4.158 1.00 72.50 89 SER A C 1
ATOM 687 O O . SER A 1 89 ? 7.976 3.673 4.673 1.00 72.50 89 SER A O 1
ATOM 689 N N . PHE A 1 90 ? 10.123 3.466 4.113 1.00 74.31 90 PHE A N 1
ATOM 690 C CA . PHE A 1 90 ? 10.270 2.146 4.748 1.00 74.31 90 PHE A CA 1
ATOM 691 C C . PHE A 1 90 ? 10.265 2.213 6.276 1.00 74.31 90 PHE A C 1
ATOM 693 O O . PHE A 1 90 ? 9.735 1.309 6.920 1.00 74.31 90 PHE A O 1
ATOM 700 N N . ARG A 1 91 ? 10.824 3.275 6.866 1.00 72.19 91 ARG A N 1
ATOM 701 C CA . ARG A 1 91 ? 10.766 3.521 8.315 1.00 72.19 91 ARG A CA 1
ATOM 702 C C . ARG A 1 91 ? 9.340 3.828 8.766 1.00 72.19 91 ARG A C 1
ATOM 704 O O . ARG A 1 91 ? 8.867 3.234 9.728 1.00 72.19 91 ARG A O 1
ATOM 711 N N . ALA A 1 92 ? 8.643 4.697 8.039 1.00 63.34 92 ALA A N 1
ATOM 712 C CA . ALA A 1 92 ? 7.245 5.045 8.277 1.00 63.34 92 ALA A CA 1
ATOM 713 C C . ALA A 1 92 ? 6.307 3.858 8.003 1.00 63.34 92 ALA A C 1
ATOM 715 O O . ALA A 1 92 ? 5.364 3.627 8.753 1.00 63.34 92 ALA A O 1
ATOM 716 N N . GLY A 1 93 ? 6.614 3.069 6.972 1.00 58.19 93 GLY A N 1
ATOM 717 C CA . GLY A 1 93 ? 5.982 1.796 6.636 1.00 58.19 93 GLY A CA 1
ATOM 718 C C . GLY A 1 93 ? 6.468 0.622 7.489 1.00 58.19 93 GLY A C 1
ATOM 719 O O . GLY A 1 93 ? 6.154 -0.529 7.197 1.00 58.19 93 GLY A O 1
ATOM 720 N N . SER A 1 94 ? 7.229 0.856 8.561 1.00 55.19 94 SER A N 1
ATOM 721 C CA . SER A 1 94 ? 7.442 -0.165 9.582 1.00 55.19 94 SER A CA 1
ATOM 722 C C . SER A 1 94 ? 6.183 -0.236 10.446 1.00 55.19 94 SER A C 1
ATOM 724 O O . SER A 1 94 ? 6.115 0.321 11.536 1.00 55.19 94 SER A O 1
ATOM 726 N N . PHE A 1 95 ? 5.170 -0.945 9.945 1.00 54.59 95 PHE A N 1
ATOM 727 C CA . PHE A 1 95 ? 3.840 -1.105 10.545 1.00 54.59 95 PHE A CA 1
ATOM 728 C C . PHE A 1 95 ? 3.811 -1.945 11.836 1.00 54.59 95 PHE A C 1
ATOM 730 O O . PHE A 1 95 ? 2.777 -2.529 12.145 1.00 54.59 95 PHE A O 1
ATOM 737 N N . ALA A 1 96 ? 4.925 -2.044 12.576 1.00 47.66 96 ALA A N 1
ATOM 738 C CA . ALA A 1 96 ? 5.018 -2.853 13.795 1.00 47.66 96 ALA A CA 1
ATOM 739 C C . ALA A 1 96 ? 3.888 -2.547 14.794 1.00 47.66 96 ALA A C 1
ATOM 741 O O . ALA A 1 96 ? 3.405 -3.475 15.427 1.00 47.66 96 ALA A O 1
ATOM 742 N N . ASP A 1 97 ? 3.384 -1.307 14.799 1.00 53.22 97 ASP A N 1
ATOM 743 C CA . ASP A 1 97 ? 2.290 -0.862 15.670 1.00 53.22 97 ASP A CA 1
ATOM 744 C C . ASP A 1 97 ? 1.155 -0.179 14.887 1.00 53.22 97 ASP A C 1
ATOM 746 O O . ASP A 1 97 ? 0.371 0.588 15.444 1.00 53.22 97 ASP A O 1
ATOM 750 N N . ALA A 1 98 ? 1.061 -0.385 13.568 1.00 60.56 98 ALA A N 1
ATOM 751 C CA . ALA A 1 98 ? 0.113 0.366 12.740 1.00 60.56 98 ALA A CA 1
ATOM 752 C C . ALA A 1 98 ? -1.343 0.079 13.095 1.00 60.56 98 ALA A C 1
ATOM 754 O O . ALA A 1 98 ? -2.155 0.996 13.083 1.00 60.56 98 ALA A O 1
ATOM 755 N N . SER A 1 99 ? -1.655 -1.164 13.459 1.00 59.38 99 SER A N 1
ATOM 756 C CA . SER A 1 99 ? -2.980 -1.545 13.950 1.00 59.38 99 SER A CA 1
ATOM 757 C C . SER A 1 99 ? -3.327 -0.800 15.245 1.00 59.38 99 SER A C 1
ATOM 759 O O . SER A 1 99 ? -4.391 -0.194 15.346 1.00 59.38 99 SER A O 1
ATOM 761 N N . GLU A 1 100 ? -2.405 -0.750 16.210 1.00 68.75 100 GLU A N 1
ATOM 762 C CA . GLU A 1 100 ? -2.606 -0.038 17.478 1.00 68.75 100 GLU A CA 1
ATOM 763 C C . GLU A 1 100 ? -2.707 1.479 17.269 1.00 68.75 100 GLU A C 1
ATOM 765 O O . GLU A 1 100 ? -3.584 2.147 17.819 1.00 68.75 100 GLU A O 1
ATOM 770 N N . ARG A 1 101 ? -1.850 2.029 16.408 1.00 68.38 101 ARG A N 1
ATOM 771 C CA . ARG A 1 101 ? -1.872 3.441 16.036 1.00 68.38 101 ARG A CA 1
ATOM 772 C C . ARG A 1 101 ? -3.163 3.817 15.314 1.00 68.38 101 ARG A C 1
ATOM 774 O O . ARG A 1 101 ? -3.744 4.846 15.643 1.00 68.38 101 ARG A O 1
ATOM 781 N N . LEU A 1 102 ? -3.637 2.987 14.386 1.00 70.06 102 LEU A N 1
ATOM 782 C CA . LEU A 1 102 ? -4.899 3.189 13.677 1.00 70.06 102 LEU A CA 1
ATOM 783 C C . LEU A 1 102 ? -6.068 3.164 14.669 1.00 70.06 102 LEU A C 1
ATOM 785 O O . LEU A 1 102 ? -6.870 4.094 14.683 1.00 70.06 102 LEU A O 1
ATOM 789 N N . ARG A 1 103 ? -6.081 2.201 15.599 1.00 73.75 103 ARG A N 1
ATOM 790 C CA . ARG A 1 103 ? -7.067 2.137 16.691 1.00 73.75 103 ARG A CA 1
ATOM 791 C C . ARG A 1 103 ? -7.057 3.349 17.615 1.00 73.75 103 ARG A C 1
ATOM 793 O O . ARG A 1 103 ? -8.103 3.731 18.128 1.00 73.75 103 ARG A O 1
ATOM 800 N N . ARG A 1 104 ? -5.900 3.980 17.806 1.00 79.75 104 ARG A N 1
ATOM 801 C CA . ARG A 1 104 ? -5.758 5.193 18.619 1.00 79.75 104 ARG A CA 1
ATOM 802 C C . ARG A 1 104 ? -6.127 6.471 17.864 1.00 79.75 104 ARG A C 1
ATOM 804 O O . ARG A 1 104 ? -6.703 7.380 18.454 1.00 79.75 104 ARG A O 1
ATOM 811 N N . GLU A 1 105 ? -5.760 6.589 16.593 1.00 78.31 105 GLU A N 1
ATOM 812 C CA . GLU A 1 105 ? -5.859 7.848 15.839 1.00 78.31 105 GLU A CA 1
ATOM 813 C C . GLU A 1 105 ? -7.190 7.991 15.091 1.00 78.31 105 GLU A C 1
ATOM 815 O O . GLU A 1 105 ? -7.744 9.089 15.039 1.00 78.31 105 GLU A O 1
ATOM 820 N N . VAL A 1 106 ? -7.757 6.900 14.568 1.00 78.56 106 VAL A N 1
ATOM 821 C CA . VAL A 1 106 ? -9.005 6.931 13.783 1.00 78.56 106 VAL A CA 1
ATOM 822 C C . VAL A 1 106 ? -10.204 7.470 14.572 1.00 78.56 106 VAL A C 1
ATOM 824 O O . VAL A 1 106 ? -10.873 8.358 14.031 1.00 78.56 106 VAL A O 1
ATOM 827 N N . PRO A 1 107 ? -10.450 7.064 15.837 1.00 82.62 107 PRO A N 1
ATOM 828 C CA . PRO A 1 107 ? -11.558 7.613 16.625 1.00 82.62 107 PRO A CA 1
ATOM 829 C C . PRO A 1 107 ? -11.421 9.114 16.910 1.00 82.62 107 PRO A C 1
ATOM 831 O O . PRO A 1 107 ? -12.414 9.787 17.162 1.00 82.62 107 PRO A O 1
ATOM 834 N N . ASN A 1 108 ? -10.194 9.644 16.871 1.00 79.44 108 ASN A N 1
ATOM 835 C CA . ASN A 1 108 ? -9.897 11.041 17.191 1.00 79.44 108 ASN A CA 1
ATOM 836 C C . ASN A 1 108 ? -9.829 11.943 15.949 1.00 79.44 108 ASN A C 1
ATOM 838 O O . ASN A 1 108 ? -10.014 13.152 16.067 1.00 79.44 108 ASN A O 1
ATOM 842 N N . ALA A 1 109 ? -9.562 11.375 14.770 1.00 75.50 109 ALA A N 1
ATOM 843 C CA . ALA A 1 109 ? -9.368 12.131 13.535 1.00 75.50 109 ALA A CA 1
ATOM 844 C C . ALA A 1 109 ? -10.445 11.848 12.480 1.00 75.50 109 ALA A C 1
ATOM 846 O O . ALA A 1 109 ? -11.093 12.775 11.997 1.00 75.50 109 ALA A O 1
ATOM 847 N N . LEU A 1 110 ? -10.647 10.581 12.105 1.00 72.25 110 LEU A N 1
ATOM 848 C CA . LEU A 1 110 ? -11.500 10.225 10.966 1.00 72.25 110 LEU A CA 1
ATOM 849 C C . LEU A 1 110 ? -12.976 10.110 11.351 1.00 72.25 110 LEU A C 1
ATOM 851 O O . LEU A 1 110 ? -13.826 10.621 10.619 1.00 72.25 110 LEU A O 1
ATOM 855 N N . ALA A 1 111 ? -13.279 9.480 12.490 1.00 71.62 111 ALA A N 1
ATOM 856 C CA . ALA A 1 111 ? -14.657 9.301 12.947 1.00 71.62 111 ALA A CA 1
ATOM 857 C C . ALA A 1 111 ? -15.370 10.648 13.215 1.00 71.62 111 ALA A C 1
ATOM 859 O O . ALA A 1 111 ? -16.433 10.880 12.634 1.00 71.62 111 ALA A O 1
ATOM 860 N N . PRO A 1 112 ? -14.788 11.612 13.965 1.00 77.31 112 PRO A N 1
ATOM 861 C CA . PRO A 1 112 ? -15.448 12.894 14.232 1.00 77.31 112 PRO A CA 1
ATOM 862 C C . PRO A 1 112 ? -15.601 13.758 12.974 1.00 77.31 112 PRO A C 1
ATOM 864 O O . PRO A 1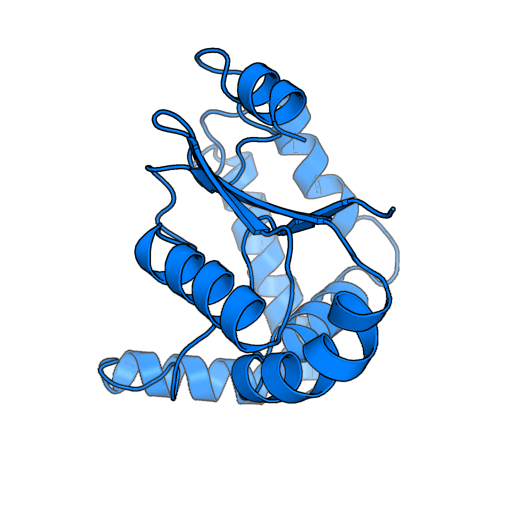 112 ? -16.545 14.540 12.862 1.00 77.31 112 PRO A O 1
ATOM 867 N N . ALA A 1 113 ? -14.689 13.603 12.008 1.00 77.50 113 ALA A N 1
ATOM 868 C CA . ALA A 1 113 ? -14.724 14.308 10.731 1.00 77.50 113 ALA A CA 1
ATOM 869 C C . ALA A 1 113 ? -15.781 13.758 9.755 1.00 77.50 113 ALA A C 1
ATOM 871 O O . ALA A 1 113 ? -15.990 14.356 8.695 1.00 77.50 113 ALA A O 1
ATOM 872 N N . LYS A 1 114 ? -16.449 12.641 10.091 1.00 81.75 114 LYS A N 1
ATOM 873 C CA . LYS A 1 114 ? -17.392 11.931 9.209 1.00 81.75 114 LYS A CA 1
ATOM 874 C C . LYS A 1 114 ? -16.776 11.647 7.836 1.00 81.75 114 LYS A C 1
ATOM 876 O O . LYS A 1 114 ? -17.407 11.847 6.793 1.00 81.75 114 LYS A O 1
ATOM 881 N N . THR A 1 115 ? -15.502 11.257 7.843 1.00 76.19 115 THR A N 1
ATOM 882 C CA . THR A 1 115 ? -14.760 10.909 6.632 1.00 76.19 115 THR A CA 1
ATOM 883 C C . THR A 1 115 ? -15.386 9.676 6.000 1.00 76.19 115 THR A C 1
ATOM 885 O O . THR A 1 115 ? -15.656 8.694 6.689 1.00 76.19 115 THR A O 1
ATOM 888 N N . LYS A 1 116 ? -15.585 9.726 4.683 1.00 81.31 116 LYS A N 1
ATOM 889 C CA . LYS A 1 116 ? -16.009 8.563 3.907 1.00 81.31 116 LYS A CA 1
ATOM 890 C C . LYS A 1 116 ? -14.771 7.809 3.460 1.00 81.31 116 LYS A C 1
ATOM 892 O O . LYS A 1 116 ? -13.835 8.431 2.952 1.00 81.31 116 LYS A O 1
ATOM 897 N N . VAL A 1 117 ? -14.752 6.498 3.645 1.00 78.69 117 VAL A N 1
ATOM 898 C CA . VAL A 1 117 ? -13.608 5.660 3.288 1.00 78.69 117 VAL A CA 1
ATOM 899 C C . VAL A 1 117 ? -14.048 4.615 2.280 1.00 78.69 117 VAL A C 1
ATOM 901 O O . VAL A 1 117 ? -15.033 3.913 2.491 1.00 78.69 117 VAL A O 1
ATOM 904 N N . VAL A 1 118 ? -13.291 4.489 1.194 1.00 81.75 118 VAL A N 1
ATOM 905 C CA . VAL A 1 118 ? -13.448 3.393 0.236 1.00 81.75 118 VAL A CA 1
ATOM 906 C C . VAL A 1 118 ? -12.139 2.610 0.207 1.00 81.75 118 VAL A C 1
ATOM 908 O O . VAL A 1 118 ? -11.063 3.167 -0.026 1.00 81.75 118 VAL A O 1
ATOM 911 N N . VAL A 1 119 ? -12.236 1.310 0.477 1.00 82.19 119 VAL A N 1
ATOM 912 C CA . VAL A 1 119 ? -11.142 0.342 0.377 1.00 82.19 119 VAL A CA 1
ATOM 913 C C . VAL A 1 119 ? -11.329 -0.419 -0.930 1.00 82.19 119 VAL A C 1
ATOM 915 O O . VAL A 1 119 ? -12.269 -1.200 -1.049 1.00 82.19 119 VAL A O 1
ATOM 918 N N . VAL A 1 120 ? -10.459 -0.180 -1.912 1.00 81.62 120 VAL A N 1
ATOM 919 C CA . VAL A 1 120 ? -10.525 -0.825 -3.235 1.00 81.62 120 VAL A CA 1
ATOM 920 C C . VAL A 1 120 ? -9.371 -1.809 -3.374 1.00 81.62 120 VAL A C 1
ATOM 922 O O . VAL A 1 120 ? -8.214 -1.423 -3.203 1.00 81.62 120 VAL A O 1
ATOM 925 N N . VAL A 1 121 ? -9.670 -3.073 -3.685 1.00 83.69 121 VAL A N 1
ATOM 926 C CA . VAL A 1 121 ? -8.660 -4.140 -3.779 1.00 83.69 121 VAL A CA 1
ATOM 927 C C . VAL A 1 121 ? -8.880 -5.020 -4.994 1.00 83.69 121 VAL A C 1
ATOM 929 O O . VAL A 1 121 ? -9.997 -5.444 -5.277 1.00 83.69 121 VAL A O 1
ATOM 932 N N . GLY A 1 122 ? -7.798 -5.344 -5.701 1.00 84.69 122 GLY A N 1
ATOM 933 C CA . GLY A 1 122 ? -7.829 -6.327 -6.774 1.00 84.69 122 GLY A CA 1
ATOM 934 C C . GLY A 1 122 ? -7.833 -7.760 -6.255 1.00 84.69 122 GLY A C 1
ATOM 935 O O . GLY A 1 122 ? -7.018 -8.149 -5.420 1.00 84.69 122 GLY A O 1
ATOM 936 N N . LYS A 1 123 ? -8.729 -8.590 -6.792 1.00 88.44 123 LYS A N 1
ATOM 937 C CA . LYS A 1 123 ? -8.842 -10.013 -6.441 1.00 88.44 123 LYS A CA 1
ATOM 938 C C . LYS A 1 123 ? -7.546 -10.793 -6.684 1.00 88.44 123 LYS A C 1
ATOM 940 O O . LYS A 1 123 ? -7.294 -11.782 -5.998 1.00 88.44 123 LYS A O 1
ATOM 945 N N . ASN A 1 124 ? -6.740 -10.364 -7.654 1.00 82.50 124 ASN A N 1
ATOM 946 C CA . ASN A 1 124 ? -5.492 -11.026 -8.030 1.00 82.50 124 ASN A CA 1
ATOM 947 C C . ASN A 1 124 ? -4.267 -10.466 -7.288 1.00 82.50 124 ASN A C 1
ATOM 949 O O . ASN A 1 124 ? -3.142 -10.884 -7.576 1.00 82.50 124 ASN A O 1
ATOM 953 N N . ASP A 1 125 ? -4.458 -9.543 -6.342 1.00 75.81 125 ASP A N 1
ATOM 954 C CA . ASP A 1 125 ? -3.373 -9.002 -5.534 1.00 75.81 125 ASP A CA 1
ATOM 955 C C . ASP A 1 125 ? -2.783 -10.080 -4.610 1.00 75.81 125 ASP A C 1
ATOM 957 O O . ASP A 1 125 ? -3.457 -10.668 -3.762 1.00 75.81 125 ASP A O 1
ATOM 961 N N . ARG A 1 126 ? -1.489 -10.355 -4.793 1.00 68.12 126 ARG A N 1
ATOM 962 C CA . ARG A 1 126 ? -0.720 -11.309 -3.980 1.00 68.12 126 ARG A CA 1
ATOM 963 C C . ARG A 1 126 ? 0.166 -10.631 -2.938 1.00 68.12 126 ARG A C 1
ATOM 965 O O . ARG A 1 126 ? 0.717 -11.320 -2.084 1.00 68.12 126 ARG A O 1
ATOM 972 N N . THR A 1 127 ? 0.326 -9.316 -3.027 1.00 64.50 127 THR A N 1
ATOM 973 C CA . THR A 1 127 ? 1.110 -8.496 -2.100 1.00 64.50 127 THR A CA 1
ATOM 974 C C . THR A 1 127 ? 0.243 -8.084 -0.915 1.00 64.50 127 THR A C 1
ATOM 976 O O . THR A 1 127 ? 0.663 -8.189 0.235 1.00 64.50 127 THR A O 1
ATOM 979 N N . THR A 1 128 ? -0.994 -7.692 -1.201 1.00 66.38 128 THR A N 1
ATOM 980 C CA . THR A 1 128 ? -2.007 -7.248 -0.239 1.00 66.38 128 THR A CA 1
ATOM 981 C C . THR A 1 128 ? -3.326 -7.967 -0.526 1.00 66.38 128 THR A C 1
ATOM 983 O O . THR A 1 128 ? -4.267 -7.373 -1.048 1.00 66.38 128 THR A O 1
ATOM 986 N N . PRO A 1 129 ? -3.391 -9.282 -0.236 1.00 68.75 129 PRO A N 1
ATOM 987 C CA . PRO A 1 129 ? -4.535 -10.114 -0.589 1.00 68.75 129 PRO A CA 1
ATOM 988 C C . PRO A 1 129 ? -5.838 -9.666 0.097 1.00 68.75 129 PRO A C 1
ATOM 990 O O . PRO A 1 129 ? -5.785 -9.090 1.190 1.00 68.75 129 PRO A O 1
ATOM 993 N N . PRO A 1 130 ? -7.010 -10.019 -0.473 1.00 76.56 130 PRO A N 1
ATOM 994 C CA . PRO A 1 130 ? -8.323 -9.601 0.023 1.00 76.56 130 PRO A CA 1
ATOM 995 C C . PRO A 1 130 ? -8.518 -9.774 1.534 1.00 76.56 130 PRO A C 1
ATOM 997 O O . PRO A 1 130 ? -8.912 -8.825 2.205 1.00 76.56 130 PRO A O 1
ATOM 1000 N N . ALA A 1 131 ? -8.109 -10.913 2.099 1.00 69.81 131 ALA A N 1
ATOM 1001 C CA . ALA A 1 131 ? -8.230 -11.181 3.534 1.00 69.81 131 ALA A CA 1
ATOM 1002 C C . ALA A 1 131 ? -7.534 -10.131 4.431 1.00 69.81 131 ALA A C 1
ATOM 1004 O O . ALA A 1 131 ? -8.048 -9.789 5.492 1.00 69.81 131 ALA A O 1
ATOM 1005 N N . LEU A 1 132 ? -6.384 -9.580 4.015 1.00 67.31 132 LEU A N 1
ATOM 1006 C CA . LEU A 1 132 ? -5.701 -8.525 4.782 1.00 67.31 132 LEU A CA 1
ATOM 1007 C C . LEU A 1 132 ? -6.424 -7.179 4.669 1.00 67.31 132 LEU A C 1
ATOM 1009 O O . LEU A 1 132 ? -6.459 -6.404 5.621 1.00 67.31 132 LEU A O 1
ATOM 1013 N N . SER A 1 133 ? -7.011 -6.896 3.510 1.00 72.88 133 SER A N 1
ATOM 1014 C CA . SER A 1 133 ? -7.757 -5.656 3.286 1.00 72.88 133 SER A CA 1
ATOM 1015 C C . SER A 1 133 ? -9.144 -5.643 3.934 1.00 72.88 133 SER A C 1
ATOM 1017 O O . SER A 1 133 ? -9.619 -4.586 4.343 1.00 72.88 133 SER A O 1
ATOM 1019 N N . GLU A 1 134 ? -9.774 -6.809 4.084 1.00 78.06 134 GLU A N 1
ATOM 1020 C CA . GLU A 1 134 ? -11.003 -6.969 4.863 1.00 78.06 134 GLU A CA 1
ATOM 1021 C C . GLU A 1 134 ? -10.747 -6.641 6.337 1.00 78.06 134 GLU A C 1
ATOM 1023 O O . GLU A 1 134 ? -11.512 -5.888 6.934 1.00 78.06 134 GLU A O 1
ATOM 1028 N N . ALA A 1 135 ? -9.612 -7.084 6.890 1.00 74.50 135 ALA A N 1
ATOM 1029 C CA . ALA A 1 135 ? -9.221 -6.731 8.253 1.00 74.50 135 ALA A CA 1
ATOM 1030 C C . ALA A 1 135 ? -9.060 -5.210 8.441 1.00 74.50 135 ALA A C 1
ATOM 1032 O O . ALA A 1 135 ? -9.443 -4.670 9.476 1.00 74.50 135 ALA A O 1
ATOM 1033 N N . LEU A 1 136 ? -8.555 -4.486 7.434 1.00 76.12 136 LEU A N 1
ATOM 1034 C CA . LEU A 1 136 ? -8.501 -3.021 7.473 1.00 76.12 136 LEU A CA 1
ATOM 1035 C C . LEU A 1 136 ? -9.896 -2.385 7.519 1.00 76.12 136 LEU A C 1
ATOM 1037 O O . LEU A 1 136 ? -10.118 -1.490 8.336 1.00 76.12 136 LEU A O 1
ATOM 1041 N N . ARG A 1 137 ? -10.831 -2.840 6.673 1.00 84.25 137 ARG A N 1
ATOM 1042 C CA . ARG A 1 137 ? -12.234 -2.390 6.706 1.00 84.25 137 ARG A CA 1
ATOM 1043 C C . ARG A 1 137 ? -12.814 -2.580 8.106 1.00 84.25 137 ARG A C 1
ATOM 1045 O O . ARG A 1 137 ? -13.380 -1.642 8.661 1.00 84.25 137 ARG A O 1
ATOM 1052 N N . ASP A 1 138 ? -12.645 -3.772 8.668 1.00 83.19 138 ASP A N 1
ATOM 1053 C CA . ASP A 1 138 ? -13.233 -4.136 9.955 1.00 83.19 138 ASP A CA 1
ATOM 1054 C C . ASP A 1 138 ? -12.690 -3.258 11.080 1.00 83.19 138 ASP A C 1
ATOM 1056 O O . ASP A 1 138 ? -13.463 -2.724 11.872 1.00 83.19 138 ASP A O 1
ATOM 1060 N N . VAL A 1 139 ? -11.384 -2.986 11.095 1.00 80.56 139 VAL A N 1
AT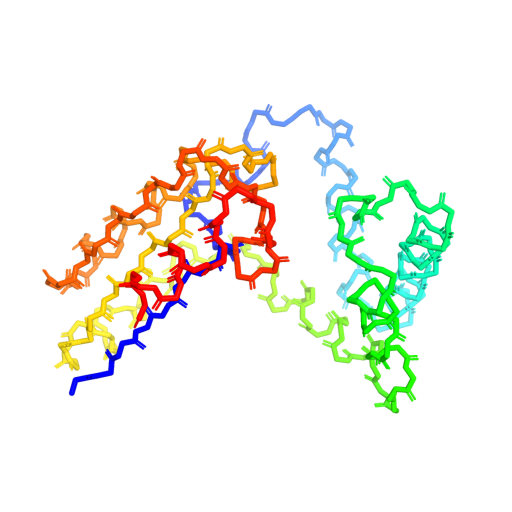OM 1061 C CA . VAL A 1 139 ? -10.815 -2.092 12.108 1.00 80.56 139 VAL A CA 1
ATOM 1062 C C . VAL A 1 139 ? -11.266 -0.647 11.932 1.00 80.56 139 VAL A C 1
ATOM 1064 O O . VAL A 1 139 ? -11.514 0.017 12.934 1.00 80.56 139 VAL A O 1
ATOM 1067 N N . LEU A 1 140 ? -11.424 -0.137 10.708 1.00 81.19 140 LEU A N 1
ATOM 1068 C CA . LEU A 1 140 ? -11.969 1.211 10.499 1.00 81.19 140 LEU A CA 1
ATOM 1069 C C . LEU A 1 140 ? -13.389 1.341 11.069 1.00 81.19 140 LEU A C 1
ATOM 1071 O O . LEU A 1 140 ? -13.691 2.340 11.726 1.00 81.19 140 LEU A O 1
ATOM 1075 N N . ILE A 1 141 ? -14.222 0.315 10.874 1.00 85.88 141 ILE A N 1
ATOM 1076 C CA . ILE A 1 141 ? -15.574 0.238 11.443 1.00 85.88 141 ILE A CA 1
ATOM 1077 C C . ILE A 1 141 ? -15.506 0.168 12.974 1.00 85.88 141 ILE A C 1
ATOM 1079 O O . ILE A 1 141 ? -16.164 0.954 13.653 1.00 85.88 141 ILE A O 1
ATOM 1083 N N . GLU A 1 142 ? -14.667 -0.710 13.533 1.00 84.62 142 GLU A N 1
ATOM 1084 C CA . GLU A 1 142 ? -14.455 -0.825 14.986 1.00 84.62 142 GLU A CA 1
ATOM 1085 C C . GLU A 1 142 ? -13.970 0.492 15.615 1.00 84.62 142 GLU A C 1
ATOM 1087 O O . GLU A 1 142 ? -14.266 0.776 16.775 1.00 84.62 142 GLU A O 1
ATOM 1092 N N . CYS A 1 143 ? -13.247 1.314 14.854 1.00 81.75 143 CYS A N 1
ATOM 1093 C CA . CYS A 1 143 ? -12.753 2.621 15.285 1.00 81.75 143 CYS A CA 1
ATOM 1094 C C . CYS A 1 143 ? -13.760 3.768 15.085 1.00 81.75 143 CYS A C 1
ATOM 1096 O O . CYS A 1 143 ? -13.413 4.927 15.321 1.00 81.75 143 CYS A O 1
ATOM 1098 N N . GLY A 1 144 ? -14.991 3.469 14.663 1.00 84.00 144 GLY A N 1
ATOM 1099 C CA . GLY A 1 144 ? -16.089 4.432 14.587 1.00 84.00 144 GLY A CA 1
ATOM 1100 C C . GLY A 1 144 ? -16.224 5.176 13.259 1.00 84.00 144 GLY A C 1
ATOM 1101 O O . GLY A 1 144 ? -16.912 6.193 13.212 1.00 84.00 144 GLY A O 1
ATOM 1102 N N . VAL A 1 145 ? -15.589 4.716 12.176 1.00 84.19 145 VAL A N 1
ATOM 1103 C CA . VAL A 1 145 ? -15.864 5.270 10.840 1.00 84.19 145 VAL A CA 1
ATOM 1104 C C . VAL A 1 145 ? -17.212 4.734 10.350 1.00 84.19 145 VAL A C 1
ATOM 1106 O O . VAL A 1 145 ? -17.365 3.536 10.130 1.00 84.19 145 VAL A O 1
ATOM 1109 N N . GLU A 1 146 ? -18.193 5.622 10.182 1.00 87.44 146 GLU A N 1
ATOM 1110 C CA . GLU A 1 146 ? -19.578 5.244 9.852 1.00 87.44 146 GLU A CA 1
ATOM 1111 C C . GLU A 1 146 ? -19.780 4.859 8.373 1.00 87.44 146 GLU A C 1
ATOM 1113 O O . GLU A 1 146 ? -20.626 4.021 8.069 1.00 87.44 146 GLU A O 1
ATOM 1118 N N . ASP A 1 147 ? -19.020 5.459 7.447 1.00 86.44 147 ASP A N 1
ATOM 1119 C CA . ASP A 1 147 ? -19.172 5.278 5.992 1.00 86.44 147 ASP A CA 1
ATOM 1120 C C . ASP A 1 147 ? -17.909 4.620 5.412 1.00 86.44 147 ASP A C 1
ATOM 1122 O O . ASP A 1 147 ? -17.013 5.296 4.896 1.00 86.44 147 ASP A O 1
ATOM 1126 N N . VAL A 1 148 ? -17.817 3.293 5.570 1.00 86.44 148 VAL A N 1
ATOM 1127 C CA . VAL A 1 148 ? -16.739 2.453 5.020 1.00 86.44 148 VAL A CA 1
ATOM 1128 C C . VAL A 1 148 ? -17.301 1.537 3.936 1.00 86.44 148 VAL A C 1
ATOM 1130 O O . VAL A 1 148 ? -18.104 0.646 4.212 1.00 86.44 148 VAL A O 1
ATOM 1133 N N . ARG A 1 149 ? -16.835 1.712 2.699 1.00 89.00 149 ARG A N 1
ATOM 1134 C CA . ARG A 1 149 ? -17.127 0.825 1.565 1.00 89.00 149 ARG A CA 1
ATOM 1135 C C . ARG A 1 149 ? -15.926 -0.053 1.247 1.00 89.00 149 ARG A C 1
ATOM 1137 O O . ARG A 1 149 ? -14.785 0.396 1.320 1.00 89.00 149 ARG A O 1
ATOM 1144 N N . TYR A 1 150 ? -16.193 -1.294 0.863 1.00 88.25 150 TYR A N 1
ATOM 1145 C CA . TYR A 1 150 ? -15.179 -2.254 0.444 1.00 88.25 150 TYR A CA 1
ATOM 1146 C C . TYR A 1 150 ? -15.509 -2.763 -0.955 1.00 88.25 150 TYR A C 1
ATOM 1148 O O . TYR A 1 150 ? -16.576 -3.337 -1.162 1.00 88.25 150 TYR A O 1
ATOM 1156 N N . GLU A 1 151 ? -14.597 -2.548 -1.895 1.00 91.12 151 GLU A N 1
ATOM 1157 C CA . GLU A 1 151 ? -14.782 -2.826 -3.315 1.00 91.12 151 GLU A CA 1
ATOM 1158 C C . GLU A 1 151 ? -13.724 -3.828 -3.784 1.00 91.12 151 GLU A C 1
ATOM 1160 O O . GLU A 1 151 ? -12.545 -3.500 -3.941 1.00 91.12 151 GLU A O 1
ATOM 1165 N N . LEU A 1 152 ? -14.153 -5.072 -4.007 1.00 90.69 152 LEU A N 1
ATOM 1166 C CA . LEU A 1 152 ? -13.302 -6.121 -4.560 1.00 90.69 152 LEU A CA 1
ATOM 1167 C C . LEU A 1 152 ? -13.406 -6.121 -6.088 1.00 90.69 152 LEU A C 1
ATOM 1169 O O . LEU A 1 152 ? -14.422 -6.520 -6.655 1.00 90.69 152 LEU A O 1
ATOM 1173 N N . MET A 1 153 ? -12.329 -5.737 -6.763 1.00 90.94 153 MET A N 1
ATOM 1174 C CA . MET A 1 153 ? -12.255 -5.700 -8.219 1.00 90.94 153 MET A CA 1
ATOM 1175 C C . MET A 1 153 ? -11.857 -7.081 -8.768 1.00 90.94 153 MET A C 1
ATOM 1177 O O . MET A 1 153 ? -10.729 -7.532 -8.553 1.00 90.94 153 MET A O 1
ATOM 1181 N N . PRO A 1 154 ? -12.751 -7.787 -9.486 1.00 90.12 154 PRO A N 1
ATOM 1182 C CA . PRO A 1 154 ? -12.593 -9.214 -9.785 1.00 90.12 154 PRO A CA 1
ATOM 1183 C C . PRO A 1 154 ? -11.459 -9.534 -10.764 1.00 90.12 154 PRO A C 1
ATOM 1185 O O . PRO A 1 154 ? -10.950 -10.655 -10.762 1.00 90.12 154 PRO A O 1
ATOM 1188 N N . THR A 1 155 ? -11.086 -8.575 -11.605 1.00 88.62 155 THR A N 1
ATOM 1189 C CA . THR A 1 155 ? -10.062 -8.719 -12.647 1.00 88.62 155 THR A CA 1
ATOM 1190 C C . THR A 1 155 ? -8.762 -7.995 -12.308 1.00 88.62 155 THR A C 1
ATOM 1192 O O . THR A 1 155 ? -7.738 -8.311 -12.907 1.00 88.62 155 THR A O 1
ATOM 1195 N N . ALA A 1 156 ? -8.781 -7.090 -11.327 1.00 84.38 156 ALA A N 1
ATOM 1196 C CA . ALA A 1 156 ? -7.633 -6.264 -10.983 1.00 84.38 156 ALA A CA 1
ATOM 1197 C C . ALA A 1 156 ? -6.602 -7.013 -10.129 1.00 84.38 156 ALA A C 1
ATOM 1199 O O . ALA A 1 156 ? -6.937 -7.935 -9.372 1.00 84.38 156 ALA A O 1
ATOM 1200 N N . SER A 1 157 ? -5.350 -6.583 -10.235 1.00 83.38 157 SER A N 1
ATOM 1201 C CA . SER A 1 157 ? -4.218 -7.060 -9.445 1.00 83.38 157 SER A CA 1
ATOM 1202 C C . SER A 1 157 ? -3.823 -6.004 -8.403 1.00 83.38 157 SER A C 1
ATOM 1204 O O . SER A 1 157 ? -4.682 -5.454 -7.720 1.00 83.38 157 SER A O 1
ATOM 1206 N N . HIS A 1 158 ? -2.526 -5.757 -8.213 1.00 76.25 158 HIS A N 1
ATOM 1207 C CA . HIS A 1 158 ? -2.027 -4.906 -7.133 1.00 76.25 158 HIS A CA 1
ATOM 1208 C C . HIS A 1 158 ? -2.252 -3.403 -7.365 1.00 76.25 158 HIS A C 1
ATOM 1210 O O . HIS A 1 158 ? -2.309 -2.644 -6.402 1.00 76.25 158 HIS A O 1
ATOM 1216 N N . LEU A 1 159 ? -2.374 -2.958 -8.622 1.00 76.19 159 LEU A N 1
ATOM 1217 C CA . LEU A 1 159 ? -2.444 -1.535 -8.973 1.00 76.19 159 LEU A CA 1
ATOM 1218 C C . LEU A 1 159 ? -3.622 -1.271 -9.921 1.00 76.19 159 LEU A C 1
ATOM 1220 O O . LEU A 1 159 ? -3.406 -0.970 -11.095 1.00 76.19 159 LEU A O 1
ATOM 1224 N N . PRO A 1 160 ? -4.875 -1.360 -9.433 1.00 74.31 160 PRO A N 1
ATOM 1225 C CA . PRO A 1 160 ? -6.049 -1.224 -10.290 1.00 74.31 160 PRO A CA 1
ATOM 1226 C C . PRO A 1 160 ? -6.107 0.108 -11.054 1.00 74.31 160 PRO A C 1
ATOM 1228 O O . PRO A 1 160 ? -6.596 0.151 -12.175 1.00 74.31 160 PRO A O 1
ATOM 1231 N N . MET A 1 161 ? -5.557 1.185 -10.489 1.00 76.31 161 MET A N 1
ATOM 1232 C CA . MET A 1 161 ? -5.504 2.505 -11.128 1.00 76.31 161 MET A CA 1
ATOM 1233 C C . MET A 1 161 ? -4.550 2.595 -12.332 1.00 76.31 161 MET A C 1
ATOM 1235 O O . MET A 1 161 ? -4.610 3.560 -13.086 1.00 76.31 161 MET A O 1
ATOM 1239 N N . GLU A 1 162 ? -3.693 1.593 -12.530 1.00 71.06 162 GLU A N 1
ATOM 1240 C CA . GLU A 1 162 ? -2.691 1.538 -13.606 1.00 71.06 162 GLU A CA 1
ATOM 1241 C C . GLU A 1 162 ? -2.993 0.424 -14.626 1.00 71.06 162 GLU A C 1
ATOM 1243 O O . GLU A 1 162 ? -2.312 0.292 -15.643 1.00 71.06 162 GLU A O 1
ATOM 1248 N N . GLU A 1 163 ? -4.000 -0.414 -14.364 1.00 72.44 163 GLU A N 1
ATOM 1249 C CA . GLU A 1 163 ? -4.339 -1.574 -15.188 1.00 72.44 163 GLU A CA 1
ATOM 1250 C C . GLU A 1 163 ? -5.346 -1.193 -16.290 1.00 72.44 163 GLU A C 1
ATOM 1252 O O . GLU A 1 163 ? -6.554 -1.195 -16.087 1.00 72.44 163 GLU A O 1
ATOM 1257 N N . GLU A 1 164 ? -4.855 -0.896 -17.496 1.00 75.25 164 GLU A N 1
ATOM 1258 C CA . GLU A 1 164 ? -5.711 -0.582 -18.662 1.00 75.25 164 GLU A CA 1
ATOM 1259 C C . GLU A 1 164 ? -6.420 -1.824 -19.238 1.00 75.25 164 GLU A C 1
ATOM 1261 O O . GLU A 1 164 ? -7.447 -1.742 -19.914 1.00 75.25 164 GLU A O 1
ATOM 1266 N N . ALA A 1 165 ? -5.874 -3.017 -18.987 1.00 75.94 165 ALA A N 1
ATOM 1267 C CA . ALA A 1 165 ? -6.420 -4.254 -19.524 1.00 75.94 165 ALA A CA 1
ATOM 1268 C C . ALA A 1 165 ? -7.791 -4.579 -18.912 1.00 75.94 165 ALA A C 1
ATOM 1270 O O . ALA A 1 165 ? -7.964 -4.605 -17.696 1.00 75.94 165 ALA A O 1
ATOM 1271 N N . GLY A 1 166 ? -8.763 -4.905 -19.769 1.00 81.06 166 GLY A N 1
ATOM 1272 C CA . GLY A 1 166 ? -10.074 -5.391 -19.332 1.00 81.06 166 GLY A CA 1
ATOM 1273 C C . GLY A 1 166 ? -10.936 -4.352 -18.610 1.00 81.06 166 GLY A C 1
ATOM 1274 O O . GLY A 1 166 ? -11.833 -4.750 -17.870 1.00 81.06 166 GLY A O 1
ATOM 1275 N N . GLY A 1 167 ? -10.676 -3.054 -18.805 1.00 84.56 167 GLY A N 1
ATOM 1276 C CA . GLY A 1 167 ? -11.477 -1.976 -18.219 1.00 84.56 167 GLY A CA 1
ATOM 1277 C C . GLY A 1 167 ? -11.245 -1.765 -16.717 1.00 84.56 167 GLY A C 1
ATOM 1278 O O . GLY A 1 167 ? -12.115 -1.227 -16.025 1.00 84.56 167 GLY A O 1
ATOM 1279 N N . VAL A 1 168 ? -10.138 -2.288 -16.173 1.00 83.25 168 VAL A N 1
ATOM 1280 C CA . VAL A 1 168 ? -9.865 -2.274 -14.730 1.00 83.25 168 VAL A CA 1
ATOM 1281 C C . VAL A 1 168 ? -9.698 -0.843 -14.233 1.00 83.25 168 VAL A C 1
ATOM 1283 O O . VAL A 1 168 ? -10.370 -0.464 -13.276 1.00 83.25 168 VAL A O 1
ATOM 1286 N N . ARG A 1 169 ? -8.883 -0.032 -14.904 1.00 80.38 169 ARG A N 1
ATOM 1287 C CA . ARG A 1 169 ? -8.677 1.371 -14.549 1.00 80.38 169 ARG A CA 1
ATOM 1288 C C . ARG A 1 169 ? -9.972 2.179 -14.584 1.00 80.38 169 ARG A C 1
ATOM 1290 O O . ARG A 1 169 ? -10.257 2.896 -13.635 1.00 80.38 169 ARG A O 1
ATOM 1297 N N . GLU A 1 170 ? -10.783 2.030 -15.621 1.00 85.44 170 GLU A N 1
ATOM 1298 C CA . GLU A 1 170 ? -12.066 2.726 -15.751 1.00 85.44 170 GLU A CA 1
ATOM 1299 C C . GLU A 1 170 ? -13.033 2.310 -14.638 1.00 85.44 170 GLU A C 1
ATOM 1301 O O . GLU A 1 170 ? -13.747 3.138 -14.075 1.00 85.44 170 GLU A O 1
ATOM 1306 N N . THR A 1 171 ? -13.027 1.023 -14.277 1.00 85.62 171 THR A N 1
ATOM 1307 C CA . THR A 1 171 ? -13.801 0.516 -13.139 1.00 85.62 171 THR A CA 1
ATOM 1308 C C . THR A 1 171 ? -13.298 1.116 -11.827 1.00 85.62 171 THR A C 1
ATOM 1310 O O . THR A 1 171 ? -14.110 1.509 -10.998 1.00 85.62 171 THR A O 1
ATOM 1313 N N . PHE A 1 172 ? -11.979 1.220 -11.633 1.00 82.44 172 PHE A N 1
ATOM 1314 C CA . PHE A 1 172 ? -11.392 1.877 -10.465 1.00 82.44 172 PHE A CA 1
ATOM 1315 C C . PHE A 1 172 ? -11.813 3.350 -10.393 1.00 82.44 172 PHE A C 1
ATOM 1317 O O . PHE A 1 172 ? -12.318 3.781 -9.363 1.00 82.44 172 PHE A O 1
ATOM 1324 N N . GLU A 1 173 ? -11.673 4.095 -11.492 1.00 81.38 173 GLU A N 1
ATOM 1325 C CA . GLU A 1 173 ? -12.033 5.515 -11.595 1.00 81.38 173 GLU A CA 1
ATOM 1326 C C . GLU A 1 173 ? -13.533 5.769 -11.357 1.00 81.38 173 GLU A C 1
ATOM 1328 O O . GLU A 1 173 ? -13.896 6.832 -10.871 1.00 81.38 173 GLU A O 1
ATOM 1333 N N . ALA A 1 174 ? -14.411 4.803 -11.646 1.00 83.50 174 ALA A N 1
ATOM 1334 C CA . ALA A 1 174 ? -15.842 4.900 -11.348 1.00 83.50 174 ALA A CA 1
ATOM 1335 C C . ALA A 1 174 ? -16.201 4.615 -9.874 1.00 83.50 174 ALA A C 1
ATOM 1337 O O . ALA A 1 174 ? -17.303 4.951 -9.431 1.00 83.50 174 ALA A O 1
ATOM 1338 N N . LEU A 1 175 ? -15.315 3.949 -9.126 1.00 78.69 175 LEU A N 1
ATOM 1339 C CA . LEU A 1 175 ? -15.520 3.596 -7.716 1.00 78.69 175 LEU A CA 1
ATOM 1340 C C . LEU A 1 175 ? -15.051 4.691 -6.750 1.00 78.69 175 LEU A C 1
ATOM 1342 O O . LEU A 1 175 ? -15.547 4.743 -5.617 1.00 78.69 175 LEU A O 1
ATOM 1346 N N . VAL A 1 176 ? -14.095 5.514 -7.185 1.00 68.94 176 VAL A N 1
ATOM 1347 C CA . VAL A 1 176 ? -13.424 6.563 -6.401 1.00 68.94 176 VAL A CA 1
ATOM 1348 C C . VAL A 1 176 ? -13.961 7.955 -6.713 1.00 68.94 176 VAL A C 1
ATOM 1350 O O . VAL A 1 176 ? -13.983 8.774 -5.769 1.00 68.94 176 VAL A O 1
#

InterPro domains:
  IPR029058 Alpha/Beta hydrolase fold [G3DSA:3.40.50.1820] (2-176)
  IPR029058 Alpha/Beta hydrolase fold [SSF53474] (3-170)

Sequence (176 aa):
PTLALVAPAIFVGGDPLAGVPLDRALRFAWFRFLISQDGPGLNLVRGSVRRQLAAIEEGRTYANLSEDVRRAYARPTKAEGWDEGLLQSFRAGSFADASERLRREVPNALAPAKTKVVVVVGKNDRTTPPALSEALRDVLIECGVEDVRYELMPTASHLPMEEEAGGVRETFEALV

Secondary structure (DSSP, 8-state):
-PEEEE-S----SS-TTTT--HHHHHHHHHHHHHHTSHHHHHHHHHHHHHHHHHHHHTTSSSTTS-HHHHHHHTSGGGSTTHHHHHHHHHHHT-GGGHHHHHHHHHHHHTTTTT-EEEEEEETT-SSS-HHHHHHHHHHHHHTT-SEEEEEEESS--S-GGG--GGGHHHHHHHH-

Organism: Micromonas pusilla (NCBI:txid38833)

pLDDT: mean 72.58, std 12.94, range [36.84, 91.12]

Radius of gyration: 17.84 Å; chains: 1; bounding box: 44×35×41 Å